Protein AF-A0AAN0IRS8-F1 (afdb_monomer)

InterPro domains:
  IPR009448 UDP-glucose:Glycoprotein Glucosyltransferase [PTHR11226] (1-74)
  IPR040497 Glucosyltransferase 24, catalytic domain [PF18404] (1-65)

Sequence (90 aa):
MIHNVPIKSLPQDWLWCETWCSMETKSTAKTIDLCNNPMTKEPKLTSAVRIIDEWVDYDNEIKRLQKETMTETSLPTSPSSTHTPSHQEL

Mean predicted aligned error: 11.06 Å

pLDDT: mean 84.96, std 20.89, range [34.69, 98.56]

Organism: Amphimedon queenslandica (NCBI:txid400682)

Solvent-accessible surface area (backbone atoms only — not comparable to full-atom values): 6162 Å² total; per-residue (Å²): 135,86,76,92,68,92,80,83,85,72,66,68,46,58,59,34,32,80,84,84,41,62,76,80,57,56,85,63,37,75,35,76,49,90,66,84,49,94,90,53,87,78,53,66,72,61,50,40,58,74,74,34,86,64,45,59,59,54,54,50,51,52,54,51,54,52,51,54,57,57,52,65,76,66,63,80,90,75,83,87,80,91,76,87,76,89,78,81,85,135

Nearest PDB structures (foldseek):
  5h18-assembly1_A  TM=9.759E-01  e=1.924E-06  Thermomyces dupontii
  6trt-assembly1_A  TM=9.907E-01  e=5.328E-06  Thermochaetoides thermophila DSM 1495
  5n2j-assembly1_A  TM=9.905E-01  e=6.532E-06  Thermochaetoides thermophila DSM 1495
  5nv4-assembly1_A  TM=9.880E-01  e=6.532E-06  Thermochaetoides thermophila DSM 1495
  6trf-assembly1_A  TM=9.860E-01  e=1.378E-05  Thermochaetoides thermophila DSM 1495

Radius of gyration: 27.2 Å; Cα contacts (8 Å, |Δi|>4): 42; chains: 1; bounding box: 58×34×82 Å

Structure (mmCIF, N/CA/C/O backbone):
data_AF-A0AAN0IRS8-F1
#
_entry.id   AF-A0AAN0IRS8-F1
#
loop_
_atom_site.group_PDB
_atom_site.id
_atom_site.type_symbol
_atom_site.label_atom_id
_atom_site.label_alt_id
_atom_site.label_comp_id
_atom_site.label_asym_id
_atom_site.label_entity_id
_atom_site.label_seq_id
_atom_site.pdbx_PDB_ins_code
_atom_site.Cartn_x
_atom_site.Cartn_y
_atom_site.Cartn_z
_atom_site.occupancy
_atom_site.B_iso_or_equiv
_atom_site.auth_seq_id
_atom_site.auth_comp_id
_atom_site.auth_asym_id
_atom_site.auth_atom_id
_atom_site.pdbx_PDB_model_num
ATOM 1 N N . MET A 1 1 ? 29.571 -19.006 2.285 1.00 61.84 1 MET A N 1
ATOM 2 C CA . MET A 1 1 ? 29.046 -20.069 1.403 1.00 61.84 1 MET A CA 1
ATOM 3 C C . MET A 1 1 ? 27.657 -19.653 0.966 1.00 61.84 1 MET A C 1
ATOM 5 O O . MET A 1 1 ? 26.788 -19.514 1.817 1.00 61.84 1 MET A O 1
ATOM 9 N N . ILE A 1 2 ? 27.474 -19.348 -0.317 1.00 70.81 2 ILE A N 1
ATOM 10 C CA . ILE A 1 2 ? 26.140 -19.101 -0.872 1.00 70.81 2 ILE A CA 1
ATOM 11 C C . ILE A 1 2 ? 25.513 -20.476 -1.087 1.00 70.81 2 ILE A C 1
ATOM 13 O O . ILE A 1 2 ? 26.076 -21.305 -1.793 1.00 70.81 2 ILE A O 1
ATOM 17 N N . HIS A 1 3 ? 24.401 -20.742 -0.409 1.00 77.81 3 HIS A N 1
ATOM 18 C CA . HIS A 1 3 ? 23.617 -21.947 -0.644 1.00 77.81 3 HIS A CA 1
ATOM 19 C C . HIS A 1 3 ? 22.842 -21.744 -1.951 1.00 77.81 3 HIS A C 1
ATOM 21 O O . HIS A 1 3 ? 22.073 -20.790 -2.063 1.00 77.81 3 HIS A O 1
ATOM 27 N N . ASN A 1 4 ? 23.046 -22.615 -2.943 1.00 82.31 4 ASN A N 1
ATOM 28 C CA . ASN A 1 4 ? 22.334 -22.576 -4.224 1.00 82.31 4 ASN A CA 1
ATOM 29 C C . ASN A 1 4 ? 20.895 -23.093 -4.064 1.00 82.31 4 ASN A C 1
ATOM 31 O O . ASN A 1 4 ? 20.549 -24.173 -4.539 1.00 82.31 4 ASN A O 1
ATOM 35 N N . VAL A 1 5 ? 20.058 -22.316 -3.379 1.00 89.12 5 VAL A N 1
ATOM 36 C CA . VAL A 1 5 ? 18.612 -22.546 -3.320 1.00 89.12 5 VAL A CA 1
ATOM 37 C C . VAL A 1 5 ? 17.978 -21.883 -4.548 1.00 89.12 5 VAL A C 1
ATOM 39 O O . VAL A 1 5 ? 18.170 -20.681 -4.740 1.00 89.12 5 VAL A O 1
ATOM 42 N N . PRO A 1 6 ? 17.247 -22.620 -5.405 1.00 93.12 6 PRO A N 1
ATOM 43 C CA . PRO A 1 6 ? 16.559 -22.021 -6.544 1.00 93.12 6 PRO A CA 1
ATOM 44 C C . PRO A 1 6 ? 15.525 -20.980 -6.095 1.00 93.12 6 PRO A C 1
ATOM 46 O O . PRO A 1 6 ? 14.703 -21.260 -5.226 1.00 93.12 6 PRO A O 1
ATOM 49 N N . ILE A 1 7 ? 15.526 -19.807 -6.732 1.00 93.69 7 ILE A N 1
ATOM 50 C CA . ILE A 1 7 ? 14.541 -18.740 -6.505 1.00 93.69 7 ILE A CA 1
ATOM 51 C C . ILE A 1 7 ? 13.755 -18.528 -7.798 1.00 93.69 7 ILE A C 1
ATOM 53 O O . ILE A 1 7 ? 14.334 -18.419 -8.879 1.00 93.69 7 ILE A O 1
ATOM 57 N N . LYS A 1 8 ? 12.425 -18.486 -7.696 1.00 95.12 8 LYS A N 1
ATOM 58 C CA . LYS A 1 8 ? 11.539 -18.154 -8.815 1.00 95.12 8 LYS A CA 1
ATOM 59 C C . LYS A 1 8 ? 11.111 -16.697 -8.707 1.00 95.12 8 LYS A C 1
ATOM 61 O O . LYS A 1 8 ? 10.505 -16.309 -7.714 1.00 95.12 8 LYS A O 1
ATOM 66 N N . SER A 1 9 ? 11.417 -15.911 -9.733 1.00 96.81 9 SER A N 1
ATOM 67 C CA . SER A 1 9 ? 10.960 -14.527 -9.836 1.00 96.81 9 SER A CA 1
ATOM 68 C C . SER A 1 9 ? 9.483 -14.490 -10.213 1.00 96.81 9 SER A C 1
ATOM 70 O O . SER A 1 9 ? 9.076 -15.111 -11.197 1.00 96.81 9 SER A O 1
ATOM 72 N N . LEU A 1 10 ? 8.688 -13.762 -9.434 1.00 97.62 10 LEU A N 1
ATOM 73 C CA . LEU A 1 10 ? 7.311 -13.438 -9.790 1.00 97.62 10 LEU A CA 1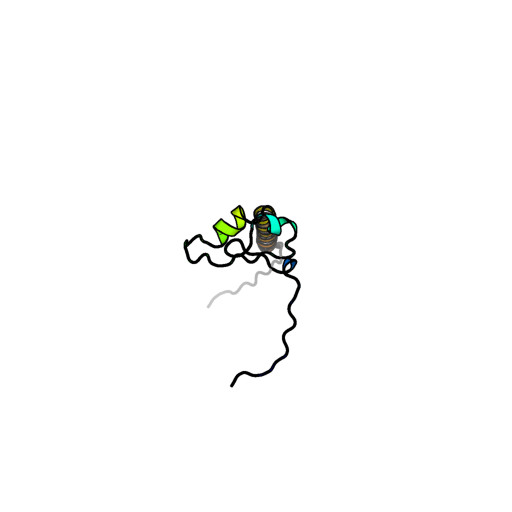
ATOM 74 C C . LEU A 1 10 ? 7.280 -12.247 -10.766 1.00 97.62 10 LEU A C 1
ATOM 76 O O . LEU A 1 10 ? 8.240 -11.473 -10.807 1.00 97.62 10 LEU A O 1
ATOM 80 N N . PRO A 1 11 ? 6.200 -12.084 -11.555 1.00 97.81 11 PRO A N 1
ATOM 81 C CA . PRO A 1 11 ? 5.984 -10.876 -12.348 1.00 97.81 11 PRO A CA 1
ATOM 82 C C . PRO A 1 11 ? 6.005 -9.604 -11.487 1.00 97.81 11 PRO A C 1
ATOM 84 O O . PRO A 1 11 ? 5.634 -9.637 -10.315 1.00 97.81 11 PRO A O 1
ATOM 87 N N . GLN A 1 12 ? 6.404 -8.476 -12.078 1.00 95.19 12 GLN A N 1
ATOM 88 C CA . GLN A 1 12 ? 6.591 -7.210 -11.353 1.00 95.19 12 GLN A CA 1
ATOM 89 C C . GLN A 1 12 ? 5.311 -6.693 -10.674 1.00 95.19 12 GLN A C 1
ATOM 91 O O . GLN A 1 12 ? 5.392 -6.046 -9.636 1.00 95.19 12 GLN A O 1
ATOM 96 N N . ASP A 1 13 ? 4.136 -7.007 -11.223 1.00 97.50 13 ASP A N 1
ATOM 97 C CA . ASP A 1 13 ? 2.835 -6.593 -10.681 1.00 97.50 13 ASP A CA 1
ATOM 98 C C . ASP A 1 13 ? 2.524 -7.183 -9.292 1.00 97.50 13 ASP A C 1
ATOM 100 O O . ASP A 1 13 ? 1.612 -6.722 -8.610 1.00 97.50 13 ASP A O 1
ATOM 104 N N . TRP A 1 14 ? 3.291 -8.178 -8.839 1.00 98.31 14 TRP A N 1
ATOM 105 C CA . TRP A 1 14 ? 3.126 -8.774 -7.517 1.00 98.31 14 TRP A CA 1
ATOM 106 C C . TRP A 1 14 ? 3.606 -7.889 -6.374 1.00 98.31 14 TRP A C 1
ATOM 108 O O . TRP A 1 14 ? 3.127 -8.085 -5.261 1.00 98.31 14 TRP A O 1
ATOM 118 N N . LEU A 1 15 ? 4.517 -6.944 -6.618 1.00 98.31 15 LEU A N 1
ATOM 119 C CA . LEU A 1 15 ? 5.077 -6.084 -5.579 1.00 98.31 15 LEU A CA 1
ATOM 120 C C . LEU A 1 15 ? 5.291 -4.668 -6.110 1.00 98.31 15 LEU A C 1
ATOM 122 O O . LEU A 1 15 ? 6.102 -4.446 -7.012 1.00 98.31 15 LEU A O 1
ATOM 126 N N . TRP A 1 16 ? 4.597 -3.711 -5.503 1.00 98.56 16 TRP A N 1
ATOM 127 C CA . TRP A 1 16 ? 4.760 -2.288 -5.774 1.00 98.56 16 TRP A CA 1
ATOM 128 C C . TRP A 1 16 ? 5.212 -1.548 -4.518 1.00 98.56 16 TRP A C 1
ATOM 130 O O . TRP A 1 16 ? 4.751 -1.851 -3.418 1.00 98.56 16 TRP A O 1
ATOM 140 N N . CYS A 1 17 ? 6.090 -0.558 -4.664 1.00 98.06 17 CYS A N 1
ATOM 141 C CA . CYS A 1 17 ? 6.445 0.341 -3.573 1.00 98.06 17 CYS A CA 1
ATOM 142 C C . CYS A 1 17 ? 6.801 1.742 -4.092 1.00 98.06 17 CYS A C 1
ATOM 144 O O . CYS A 1 17 ? 7.480 1.890 -5.107 1.00 98.06 17 CYS A O 1
ATOM 146 N N . GLU A 1 18 ? 6.359 2.785 -3.387 1.00 97.56 18 GLU A N 1
ATOM 147 C CA . GLU A 1 18 ? 6.402 4.172 -3.886 1.00 97.56 18 GLU A CA 1
ATOM 148 C C . GLU A 1 18 ? 7.820 4.688 -4.168 1.00 97.56 18 GLU A C 1
ATOM 150 O O . GLU A 1 18 ? 8.023 5.533 -5.033 1.00 97.56 18 GLU A O 1
ATOM 155 N N . THR A 1 19 ? 8.823 4.185 -3.446 1.00 96.81 19 THR A N 1
ATOM 156 C CA . THR A 1 19 ? 10.205 4.667 -3.600 1.00 96.81 19 THR A CA 1
ATOM 157 C C . THR A 1 19 ? 10.854 4.186 -4.899 1.00 96.81 19 THR A C 1
ATOM 159 O O . THR A 1 19 ? 11.705 4.884 -5.445 1.00 96.81 19 THR A O 1
ATOM 162 N N . TRP A 1 20 ? 10.481 2.999 -5.388 1.00 97.00 20 TRP A N 1
ATOM 163 C CA . TRP A 1 20 ? 11.179 2.338 -6.499 1.00 97.00 20 TRP A CA 1
ATOM 164 C C . TRP A 1 20 ? 10.292 2.066 -7.714 1.00 97.00 20 TRP A C 1
ATOM 166 O O . TRP A 1 20 ? 10.814 1.819 -8.800 1.00 97.00 20 TRP A O 1
ATOM 176 N N . CYS A 1 21 ? 8.971 2.114 -7.555 1.00 97.31 21 CYS A N 1
ATOM 177 C CA . CYS A 1 21 ? 8.01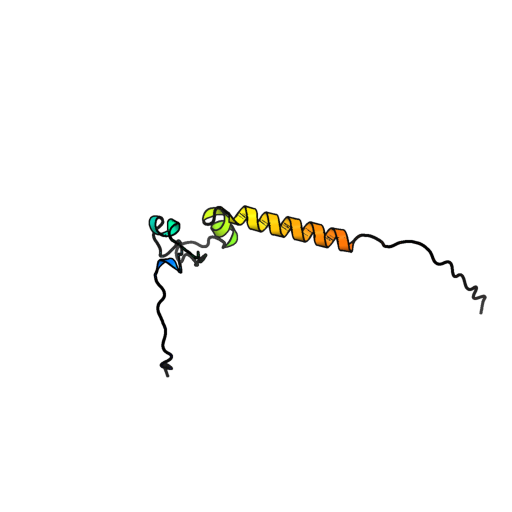3 1.906 -8.629 1.00 97.31 21 CYS A CA 1
ATOM 178 C C . CYS A 1 21 ? 7.375 3.232 -9.047 1.00 97.31 21 CYS A C 1
ATOM 180 O O . CYS A 1 21 ? 7.134 4.117 -8.230 1.00 97.31 21 CYS A O 1
ATOM 182 N N . SER A 1 22 ? 7.060 3.360 -10.334 1.00 96.94 22 SER A N 1
ATOM 183 C CA . SER A 1 22 ? 6.362 4.537 -10.841 1.00 96.94 22 SER A CA 1
ATOM 184 C C . SER A 1 22 ? 4.879 4.509 -10.449 1.00 96.94 22 SER A C 1
ATOM 186 O O . SER A 1 22 ? 4.288 3.435 -10.268 1.00 96.94 22 SER A O 1
ATOM 188 N N . MET A 1 23 ? 4.248 5.679 -10.339 1.00 96.25 23 MET A N 1
ATOM 189 C CA . MET A 1 23 ? 2.842 5.779 -9.924 1.00 96.25 23 MET A CA 1
ATOM 190 C C . MET A 1 23 ? 1.880 5.141 -10.932 1.00 96.25 23 MET A C 1
ATOM 192 O O . MET A 1 23 ? 0.847 4.608 -10.538 1.00 96.25 23 MET A O 1
ATOM 196 N N . GLU A 1 24 ? 2.233 5.117 -12.217 1.00 97.25 24 GLU A N 1
ATOM 197 C CA . GLU A 1 24 ? 1.425 4.497 -13.273 1.00 97.25 24 GLU A CA 1
ATOM 198 C C . GLU A 1 24 ? 1.234 2.992 -13.022 1.00 97.25 24 GLU A C 1
ATOM 200 O O . GLU A 1 24 ? 0.150 2.447 -13.245 1.00 97.25 24 GLU A O 1
ATOM 205 N N . THR A 1 25 ? 2.262 2.325 -12.483 1.00 97.50 25 THR A N 1
ATOM 206 C CA . THR A 1 25 ? 2.237 0.878 -12.201 1.00 97.50 25 THR A CA 1
ATOM 207 C C . THR A 1 25 ? 1.408 0.499 -10.971 1.00 97.50 25 THR A C 1
ATOM 209 O O . THR A 1 25 ? 1.018 -0.665 -10.845 1.00 97.50 25 THR A O 1
ATOM 212 N N . LYS A 1 26 ? 1.061 1.468 -10.107 1.00 97.62 26 LYS A N 1
ATOM 213 C CA . LYS A 1 26 ? 0.255 1.246 -8.892 1.00 97.62 26 LYS A CA 1
ATOM 214 C C . LYS A 1 26 ? -1.111 0.642 -9.221 1.00 97.62 26 LYS A C 1
ATOM 216 O O . LYS A 1 26 ? -1.575 -0.243 -8.517 1.00 97.62 26 LYS A O 1
ATOM 221 N N . SER A 1 27 ? -1.724 1.075 -10.326 1.00 96.69 27 SER A N 1
ATOM 222 C CA . SER A 1 27 ? -3.046 0.598 -10.769 1.00 96.69 27 SER A CA 1
ATOM 223 C C . SER A 1 27 ? -3.099 -0.906 -11.068 1.00 96.69 27 SER A C 1
ATOM 225 O O . SER A 1 27 ? -4.156 -1.520 -10.965 1.00 96.69 27 SER A O 1
ATOM 227 N N . THR A 1 28 ? -1.959 -1.502 -11.424 1.00 97.81 28 THR A N 1
ATOM 228 C CA . THR A 1 28 ? -1.829 -2.937 -11.721 1.00 97.81 28 THR A CA 1
ATOM 229 C C . THR A 1 28 ? -1.253 -3.742 -10.559 1.00 97.81 28 THR A C 1
ATOM 231 O O . THR A 1 28 ? -1.123 -4.960 -10.666 1.00 97.81 28 THR A O 1
ATOM 234 N N . ALA A 1 29 ? -0.875 -3.078 -9.464 1.00 98.00 29 ALA A N 1
ATOM 235 C CA . ALA A 1 29 ? -0.232 -3.720 -8.333 1.00 98.00 29 ALA A CA 1
ATOM 236 C C . ALA A 1 29 ? -1.202 -4.660 -7.607 1.00 98.00 29 ALA A C 1
ATOM 238 O O . ALA A 1 29 ? -2.321 -4.288 -7.265 1.00 98.00 29 ALA A O 1
ATOM 239 N N . LYS A 1 30 ? -0.740 -5.878 -7.325 1.00 98.00 30 LYS A N 1
ATOM 240 C CA . LYS A 1 30 ? -1.468 -6.865 -6.515 1.00 98.00 30 LYS A CA 1
ATOM 241 C C . LYS A 1 30 ? -1.204 -6.686 -5.028 1.00 98.00 30 LYS A C 1
ATOM 243 O O . LYS A 1 30 ? -2.059 -7.010 -4.212 1.00 98.00 30 LYS A O 1
ATOM 248 N N . THR A 1 31 ? -0.010 -6.209 -4.679 1.00 98.12 31 THR A N 1
ATOM 249 C CA . THR A 1 31 ? 0.365 -5.880 -3.304 1.00 98.12 31 THR A CA 1
ATOM 250 C C . THR A 1 31 ? 1.214 -4.616 -3.279 1.00 98.12 31 THR A C 1
ATOM 252 O O . THR A 1 31 ? 1.951 -4.326 -4.227 1.00 98.12 31 THR A O 1
ATOM 255 N N . ILE A 1 32 ? 1.098 -3.867 -2.185 1.00 98.44 32 ILE A N 1
ATOM 256 C CA . ILE A 1 32 ? 1.843 -2.635 -1.943 1.00 98.44 32 ILE A CA 1
ATOM 257 C C . ILE A 1 32 ? 2.685 -2.835 -0.684 1.00 98.44 32 ILE A C 1
ATOM 259 O O . ILE A 1 32 ? 2.141 -3.067 0.395 1.00 98.44 32 ILE A O 1
ATOM 263 N N . ASP A 1 33 ? 4.005 -2.725 -0.816 1.00 98.12 33 ASP A N 1
ATOM 264 C CA . ASP A 1 33 ? 4.908 -2.615 0.326 1.00 98.12 33 ASP A CA 1
ATOM 265 C C . ASP A 1 33 ? 5.133 -1.140 0.667 1.00 98.12 33 ASP A C 1
ATOM 267 O O . ASP A 1 33 ? 5.523 -0.327 -0.177 1.00 98.12 33 ASP A O 1
ATOM 271 N N . LEU A 1 34 ? 4.930 -0.797 1.939 1.00 97.88 34 LEU A N 1
ATOM 272 C CA . LEU A 1 34 ? 5.263 0.518 2.483 1.00 97.88 34 LEU A CA 1
ATOM 273 C C . LEU A 1 34 ? 6.762 0.571 2.789 1.00 97.88 34 LEU A C 1
ATOM 275 O O . LEU A 1 34 ? 7.181 0.639 3.953 1.00 97.88 34 LEU A O 1
ATOM 279 N N . CYS A 1 35 ? 7.571 0.497 1.733 1.00 97.00 35 CYS A N 1
ATOM 280 C CA . CYS A 1 35 ? 9.023 0.484 1.822 1.00 97.00 35 CYS A CA 1
ATOM 281 C C . CYS A 1 35 ? 9.557 1.769 2.475 1.00 97.00 35 CYS A C 1
ATOM 283 O O . CYS A 1 35 ? 8.936 2.831 2.436 1.00 97.00 35 CYS A O 1
ATOM 285 N N . ASN A 1 36 ? 10.742 1.689 3.077 1.00 95.81 36 ASN A N 1
ATOM 286 C CA . ASN A 1 36 ? 11.373 2.870 3.659 1.00 95.81 36 ASN A CA 1
ATOM 287 C C . ASN A 1 36 ? 11.922 3.774 2.548 1.00 95.81 36 ASN A C 1
ATOM 289 O O . ASN A 1 36 ? 12.597 3.294 1.637 1.00 95.81 36 ASN A O 1
ATOM 293 N N . ASN A 1 37 ? 11.692 5.080 2.666 1.00 94.25 37 ASN A N 1
ATOM 294 C CA . ASN A 1 37 ? 12.278 6.069 1.773 1.00 94.25 37 ASN A CA 1
ATOM 295 C C . ASN A 1 37 ? 13.679 6.460 2.298 1.00 94.25 37 ASN A C 1
ATOM 297 O O . ASN A 1 37 ? 13.796 6.880 3.446 1.00 94.25 37 ASN A O 1
ATOM 301 N N . PRO A 1 38 ? 14.767 6.331 1.517 1.00 94.94 38 PRO A N 1
ATOM 302 C CA . PRO A 1 38 ? 16.101 6.738 1.965 1.00 94.94 38 PRO A CA 1
ATOM 303 C C . PRO A 1 38 ? 16.269 8.266 2.060 1.00 94.94 38 PRO A C 1
ATOM 305 O O . PRO A 1 38 ? 17.168 8.737 2.753 1.00 94.94 38 PRO A O 1
ATOM 308 N N . MET A 1 39 ? 15.414 9.040 1.385 1.00 95.00 39 MET A N 1
ATOM 309 C CA . MET A 1 39 ? 15.463 10.505 1.338 1.00 95.00 39 MET A CA 1
ATOM 310 C C . MET A 1 39 ? 14.603 11.169 2.419 1.00 95.00 39 MET A C 1
ATOM 312 O O . MET A 1 39 ? 14.844 12.325 2.765 1.00 95.00 39 MET A O 1
ATOM 316 N N . THR A 1 40 ? 13.595 10.472 2.953 1.00 93.75 40 THR A N 1
ATOM 317 C CA . THR A 1 40 ? 12.642 11.024 3.929 1.00 93.75 40 THR A CA 1
ATOM 318 C C . THR A 1 40 ? 12.407 10.065 5.094 1.00 93.75 40 THR A C 1
ATOM 320 O O . THR A 1 40 ? 12.568 8.858 4.976 1.00 93.75 40 THR A O 1
ATOM 323 N N . LYS A 1 41 ? 12.012 10.598 6.254 1.00 94.38 41 LYS A N 1
ATOM 324 C CA . LYS A 1 41 ? 11.663 9.798 7.443 1.00 94.38 41 LYS A CA 1
ATOM 325 C C . LYS A 1 41 ? 10.160 9.816 7.716 1.00 94.38 41 LYS A C 1
ATOM 327 O O . LYS A 1 41 ? 9.744 9.968 8.861 1.00 94.38 41 LYS A O 1
ATOM 332 N N . GLU A 1 42 ? 9.351 9.725 6.663 1.00 96.12 42 GLU A N 1
ATOM 333 C CA . GLU A 1 42 ? 7.898 9.639 6.817 1.00 96.12 42 GLU A CA 1
ATOM 334 C C . GLU A 1 42 ? 7.531 8.371 7.618 1.00 96.12 42 GLU A C 1
ATOM 336 O O . GLU A 1 42 ? 7.983 7.274 7.272 1.00 96.12 42 GLU A O 1
ATOM 341 N N . PRO A 1 43 ? 6.744 8.484 8.704 1.00 96.94 43 PRO A N 1
ATOM 342 C CA . PRO A 1 43 ? 6.267 7.319 9.440 1.00 96.94 43 PRO A CA 1
ATOM 343 C C . PRO A 1 43 ? 5.353 6.440 8.578 1.00 96.94 43 PRO A C 1
ATOM 345 O O . PRO A 1 43 ? 4.508 6.947 7.843 1.00 96.94 43 PRO A O 1
ATOM 348 N N . LYS A 1 44 ? 5.440 5.113 8.746 1.00 96.81 44 LYS A N 1
ATOM 349 C CA . LYS A 1 44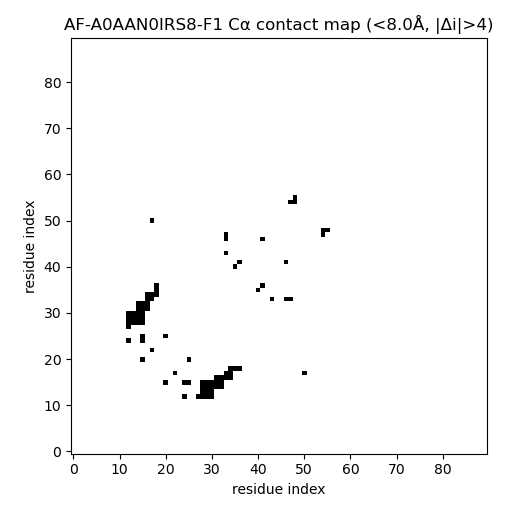 ? 4.641 4.146 7.966 1.00 96.81 44 LYS A CA 1
ATOM 350 C C . LYS A 1 44 ? 3.128 4.367 8.057 1.00 96.81 44 LYS A C 1
ATOM 352 O O . LYS A 1 44 ? 2.431 4.128 7.086 1.00 96.81 44 LYS A O 1
ATOM 357 N N . LEU A 1 45 ? 2.613 4.821 9.203 1.00 97.06 45 LEU A N 1
ATOM 358 C CA .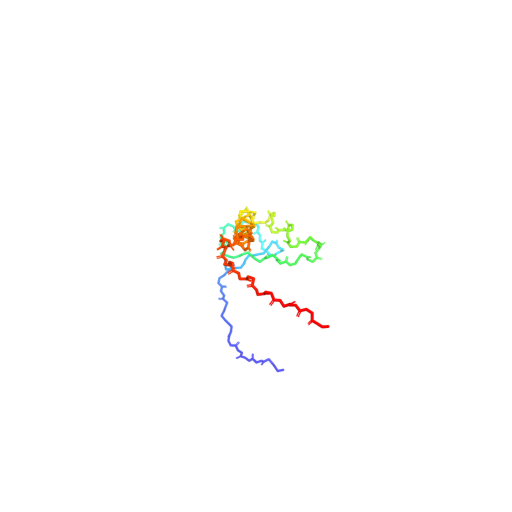 LEU A 1 45 ? 1.179 5.103 9.356 1.00 97.06 45 LEU A CA 1
ATOM 359 C C . LEU A 1 45 ? 0.735 6.292 8.497 1.00 97.06 45 LEU A C 1
ATOM 361 O O . LEU A 1 45 ? -0.342 6.266 7.915 1.00 97.06 45 LEU A O 1
ATOM 365 N N . THR A 1 46 ? 1.579 7.319 8.387 1.00 97.25 46 THR A N 1
ATOM 366 C CA . THR A 1 46 ? 1.305 8.489 7.547 1.00 97.25 46 THR A CA 1
ATOM 367 C C . THR A 1 46 ? 1.327 8.108 6.071 1.00 97.25 46 THR A C 1
ATOM 369 O O . THR A 1 46 ? 0.409 8.468 5.336 1.00 97.25 46 THR A O 1
ATOM 372 N N . SER A 1 47 ? 2.320 7.319 5.652 1.00 97.19 47 SER A N 1
ATOM 373 C CA . SER A 1 47 ? 2.396 6.853 4.269 1.00 97.19 47 SER A CA 1
ATOM 374 C C . SER A 1 47 ? 1.268 5.880 3.923 1.00 97.19 47 SER A C 1
ATOM 376 O O . SER A 1 47 ? 0.733 5.966 2.826 1.00 97.19 47 SER A O 1
ATOM 378 N N . ALA A 1 48 ? 0.836 5.018 4.848 1.00 98.00 48 ALA A N 1
ATOM 379 C CA . ALA A 1 48 ? -0.283 4.102 4.628 1.00 98.00 48 ALA A CA 1
ATOM 380 C C . ALA A 1 48 ? -1.575 4.842 4.251 1.00 98.00 48 ALA A C 1
ATOM 382 O O . ALA A 1 48 ? -2.165 4.542 3.220 1.00 98.00 48 ALA A O 1
ATOM 383 N N . VAL A 1 49 ? -1.948 5.861 5.035 1.00 97.81 49 VAL A N 1
ATOM 384 C CA . VAL A 1 49 ? -3.138 6.697 4.789 1.00 97.81 49 VAL A CA 1
ATOM 385 C C . VAL A 1 49 ? -3.054 7.436 3.450 1.00 97.81 49 VAL A C 1
ATOM 387 O O . VAL A 1 49 ? -4.064 7.641 2.789 1.00 97.81 49 VAL A O 1
ATOM 390 N N . ARG A 1 50 ? -1.855 7.871 3.053 1.00 97.44 50 ARG A N 1
ATOM 391 C CA . ARG A 1 50 ? -1.632 8.648 1.826 1.00 97.44 50 ARG A CA 1
ATOM 392 C C . ARG A 1 50 ? -1.546 7.778 0.567 1.00 97.44 50 ARG A C 1
ATOM 394 O O . ARG A 1 50 ? -1.931 8.227 -0.507 1.00 97.44 50 ARG A O 1
ATOM 401 N N . ILE A 1 51 ? -0.958 6.587 0.679 1.00 97.38 51 ILE A N 1
ATOM 402 C CA . ILE A 1 51 ? -0.657 5.698 -0.450 1.00 97.38 51 ILE A CA 1
ATOM 403 C C . ILE A 1 51 ? -1.815 4.737 -0.720 1.00 97.38 51 ILE A C 1
ATOM 405 O O . ILE A 1 51 ? -2.013 4.371 -1.873 1.00 97.38 51 ILE A O 1
ATOM 409 N N . ILE A 1 52 ? -2.554 4.294 0.294 1.00 97.94 52 ILE A N 1
ATOM 410 C CA . ILE A 1 52 ? -3.562 3.236 0.162 1.00 97.94 52 ILE A CA 1
ATOM 411 C C . ILE A 1 52 ? -4.925 3.832 0.517 1.00 97.94 52 ILE A C 1
ATOM 413 O O . ILE A 1 52 ? -5.188 4.125 1.683 1.00 97.94 52 ILE A O 1
ATOM 417 N N . ASP A 1 53 ? -5.776 4.009 -0.493 1.00 96.62 53 ASP A N 1
ATOM 418 C CA . ASP A 1 53 ? -7.039 4.744 -0.368 1.00 96.62 53 ASP A CA 1
ATOM 419 C C . ASP A 1 53 ? -7.991 4.051 0.625 1.00 96.62 53 ASP A C 1
ATOM 421 O O . ASP A 1 53 ? -8.646 4.706 1.432 1.00 96.62 53 ASP A O 1
ATOM 425 N N . GLU A 1 54 ? -8.002 2.716 0.630 1.00 97.81 54 GLU A N 1
ATOM 426 C CA . GLU A 1 54 ? -8.854 1.886 1.485 1.00 97.81 54 GLU A CA 1
ATOM 427 C C . GLU A 1 54 ? -8.308 1.662 2.910 1.00 97.81 54 GLU A C 1
ATOM 429 O O . GLU A 1 54 ? -8.957 1.020 3.739 1.00 97.81 54 GLU A O 1
ATOM 434 N N . TRP A 1 55 ? -7.113 2.172 3.238 1.00 98.44 55 TRP A N 1
ATOM 435 C CA . TRP A 1 55 ? -6.463 1.883 4.524 1.00 98.44 55 TRP A CA 1
ATOM 436 C C . TRP A 1 55 ? -7.282 2.371 5.722 1.00 98.44 55 TRP A C 1
ATOM 438 O O . TRP A 1 55 ? -7.395 1.676 6.733 1.00 98.44 55 TRP A O 1
ATOM 448 N N . VAL A 1 56 ? -7.868 3.564 5.600 1.00 98.12 56 VAL A N 1
ATOM 449 C CA . VAL A 1 56 ? -8.671 4.185 6.662 1.00 98.12 56 VAL A CA 1
ATOM 450 C C . VAL A 1 56 ? -9.925 3.361 6.953 1.00 98.12 56 VAL A C 1
ATOM 452 O O . VAL A 1 5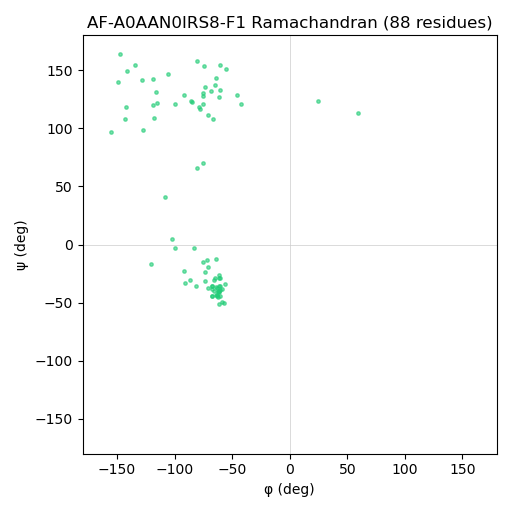6 ? -10.310 3.229 8.115 1.00 98.12 56 VAL A O 1
ATOM 455 N N . ASP A 1 57 ? -10.532 2.767 5.928 1.00 98.50 57 ASP A N 1
ATOM 456 C CA . ASP A 1 57 ? -11.730 1.943 6.083 1.00 98.50 57 ASP A CA 1
ATOM 457 C C . ASP A 1 57 ? -11.412 0.657 6.847 1.00 98.50 57 ASP A C 1
ATOM 459 O O . ASP A 1 57 ? -12.118 0.308 7.795 1.00 98.50 57 ASP A O 1
ATOM 463 N N . TYR 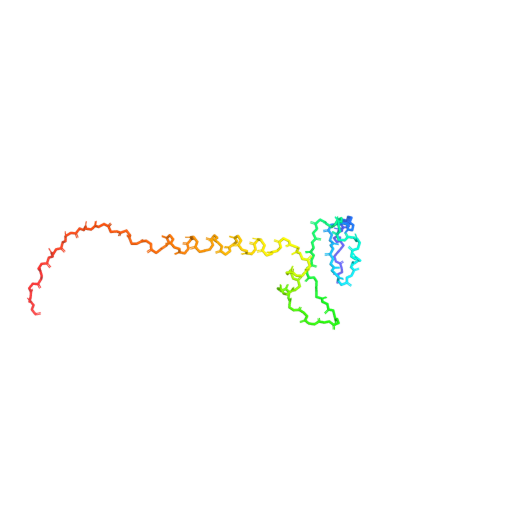A 1 58 ? -10.302 -0.004 6.508 1.00 98.44 58 TYR A N 1
ATOM 464 C CA . TYR A 1 58 ? -9.848 -1.189 7.237 1.00 98.44 58 TYR A CA 1
ATOM 465 C C . TYR A 1 58 ? -9.484 -0.875 8.691 1.00 98.44 58 TYR A C 1
ATOM 467 O O . TYR A 1 58 ? -9.881 -1.610 9.595 1.00 98.44 58 TYR A O 1
ATOM 475 N N . ASP A 1 59 ? -8.771 0.222 8.944 1.00 98.31 59 ASP A N 1
ATOM 476 C CA . ASP A 1 59 ? -8.424 0.647 10.304 1.00 98.31 59 ASP A CA 1
ATOM 477 C C . ASP A 1 59 ? -9.681 0.962 11.141 1.00 98.31 59 ASP A C 1
ATOM 479 O O . ASP A 1 59 ? -9.792 0.553 12.300 1.00 98.31 59 ASP A O 1
ATOM 483 N N . ASN A 1 60 ? -10.680 1.617 10.543 1.00 98.38 60 ASN A N 1
ATOM 484 C CA . ASN A 1 60 ? -11.960 1.893 11.195 1.00 98.38 60 ASN A CA 1
ATOM 485 C C . ASN A 1 60 ? -12.757 0.621 11.500 1.00 98.38 60 ASN A C 1
ATOM 487 O O . ASN A 1 60 ? -13.336 0.513 12.584 1.00 98.38 60 ASN A O 1
ATOM 491 N N . GLU A 1 61 ? -12.765 -0.348 10.586 1.00 98.50 61 GLU A N 1
ATOM 492 C CA . GLU A 1 61 ? -13.445 -1.625 10.797 1.00 98.50 61 GLU A CA 1
ATOM 493 C C . GLU A 1 61 ? -12.831 -2.396 11.972 1.00 98.50 61 GLU A C 1
ATOM 495 O O . GLU A 1 61 ? -13.546 -2.861 12.862 1.00 98.50 61 GLU A O 1
ATOM 500 N N . ILE A 1 62 ? -11.498 -2.448 12.061 1.00 98.06 62 ILE A N 1
ATOM 5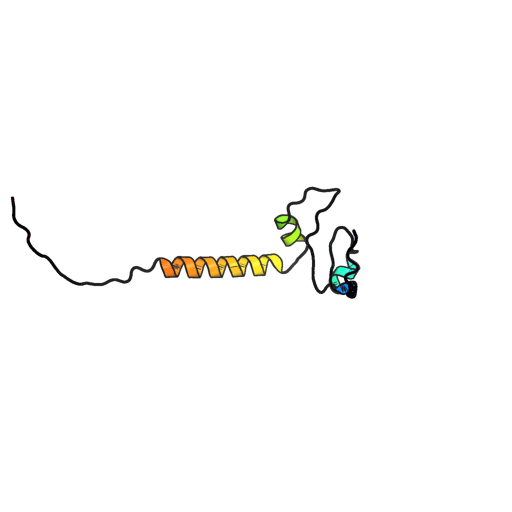01 C CA . ILE A 1 62 ? -10.817 -3.076 13.200 1.00 98.06 62 ILE A CA 1
ATOM 502 C C . ILE A 1 62 ? -11.128 -2.340 14.508 1.00 98.06 62 ILE A C 1
ATOM 504 O O . ILE A 1 62 ? -11.429 -2.984 15.515 1.00 98.06 62 ILE A O 1
ATOM 508 N N . LYS A 1 63 ? -11.119 -1.002 14.512 1.00 97.81 63 LYS A N 1
ATOM 509 C CA . LYS A 1 63 ? -11.478 -0.204 15.699 1.00 97.81 63 LYS A CA 1
ATOM 510 C C . LYS A 1 63 ? -12.911 -0.463 16.163 1.00 97.81 63 LYS A C 1
ATOM 512 O O . LYS A 1 63 ? -13.160 -0.535 17.369 1.00 97.81 63 LYS A O 1
ATOM 517 N N . ARG A 1 64 ? -13.854 -0.619 15.228 1.00 97.88 64 ARG A N 1
ATOM 518 C CA . ARG A 1 64 ? -15.250 -0.971 15.525 1.00 97.88 64 ARG A CA 1
ATOM 519 C C . ARG A 1 64 ? -15.332 -2.338 16.205 1.00 97.88 64 ARG A C 1
ATOM 521 O O . ARG A 1 64 ? -15.894 -2.433 17.294 1.00 97.88 64 ARG A O 1
ATOM 528 N N . LEU A 1 65 ? -14.698 -3.355 15.621 1.00 97.56 65 LEU A N 1
ATOM 529 C CA . LEU A 1 65 ? -14.678 -4.718 16.166 1.00 97.56 65 LEU A CA 1
ATOM 530 C C . LEU A 1 65 ? -14.012 -4.787 17.552 1.00 97.56 65 LEU A C 1
ATOM 532 O O . LEU A 1 65 ? -14.499 -5.470 18.456 1.00 97.56 65 LEU A O 1
ATOM 536 N N . GLN A 1 66 ? -12.921 -4.042 17.754 1.00 97.25 66 GLN A N 1
ATOM 537 C CA . GLN A 1 66 ? -12.258 -3.931 19.057 1.00 97.25 66 GLN A CA 1
ATOM 538 C C . GLN A 1 66 ? -13.192 -3.340 20.116 1.00 97.25 66 GLN A C 1
ATOM 540 O O . GLN A 1 66 ? -13.276 -3.869 21.224 1.00 97.25 66 GLN A O 1
ATOM 545 N N . LYS A 1 67 ? -13.927 -2.274 19.773 1.00 96.25 67 LYS A N 1
ATOM 546 C CA . LYS A 1 67 ? -14.897 -1.647 20.677 1.00 96.25 67 LYS A CA 1
ATOM 547 C C . LYS A 1 67 ? -16.018 -2.613 21.062 1.00 96.25 67 LYS A C 1
ATOM 549 O O . LYS A 1 67 ? -16.338 -2.702 22.244 1.00 96.25 67 LYS A O 1
ATOM 554 N N . GLU A 1 68 ? -16.574 -3.341 20.096 1.00 95.25 68 GLU A N 1
ATOM 555 C CA . GLU A 1 68 ? -17.628 -4.341 20.325 1.00 95.25 68 GLU A CA 1
ATOM 556 C C . GLU A 1 68 ? -17.150 -5.429 21.301 1.00 95.25 68 GLU A C 1
ATOM 558 O O . GLU A 1 68 ? -17.769 -5.653 22.344 1.00 95.25 68 GLU A O 1
ATOM 563 N N . THR A 1 69 ? -15.965 -5.990 2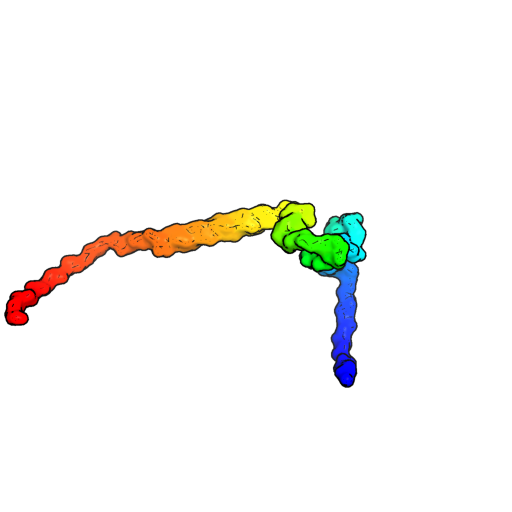1.053 1.00 93.81 69 THR A N 1
ATOM 564 C CA . THR A 1 69 ? -15.373 -7.042 21.900 1.00 93.81 69 THR A CA 1
ATOM 565 C C . THR A 1 69 ? -15.096 -6.557 23.333 1.00 93.81 69 THR A C 1
ATOM 567 O O . THR A 1 69 ? -15.333 -7.270 24.313 1.00 93.81 69 THR A O 1
ATOM 570 N N . MET A 1 70 ? -14.613 -5.319 23.484 1.00 90.19 70 MET A N 1
ATOM 571 C CA . MET A 1 70 ? -14.363 -4.713 24.798 1.00 90.19 70 MET A CA 1
ATOM 572 C C . MET A 1 70 ? -15.660 -4.460 25.577 1.00 90.19 70 MET A C 1
ATOM 574 O O . MET A 1 70 ? -15.679 -4.624 26.796 1.00 90.19 70 MET A O 1
ATOM 578 N N . THR A 1 71 ? -16.750 -4.092 24.894 1.00 78.69 71 THR A N 1
ATOM 579 C CA . THR A 1 71 ? -18.052 -3.880 25.542 1.00 78.69 71 THR A CA 1
ATOM 580 C C . THR A 1 71 ? -18.705 -5.181 26.009 1.00 78.69 71 THR A C 1
ATOM 582 O O . THR A 1 71 ? -19.247 -5.209 27.113 1.00 78.69 71 THR A O 1
ATOM 585 N N . GLU A 1 72 ? -18.584 -6.280 25.259 1.00 62.94 72 GLU A N 1
ATOM 586 C CA . GLU A 1 72 ? -19.140 -7.589 25.650 1.00 62.94 72 GLU A CA 1
ATOM 587 C C . GLU A 1 72 ? -18.469 -8.179 26.897 1.00 62.94 72 GLU A C 1
ATOM 589 O O . GLU A 1 72 ? -19.125 -8.817 27.717 1.00 62.94 72 GLU A O 1
ATOM 594 N N . THR A 1 73 ? -17.185 -7.882 27.111 1.00 59.41 73 THR A N 1
ATOM 595 C CA . THR A 1 73 ? -16.452 -8.310 28.318 1.00 59.41 73 THR A CA 1
ATOM 596 C C . THR A 1 73 ? -16.898 -7.542 29.578 1.00 59.41 73 THR A C 1
ATOM 598 O O . THR A 1 73 ? -16.595 -7.950 30.697 1.00 59.41 73 THR A O 1
ATOM 601 N N . SER A 1 74 ? -17.645 -6.440 29.423 1.00 57.44 74 SER A N 1
ATOM 602 C CA . SER A 1 74 ? -18.069 -5.559 30.523 1.00 57.44 74 SER A CA 1
ATOM 603 C C . SER A 1 74 ? -19.525 -5.727 30.982 1.00 57.44 74 SER A C 1
ATOM 605 O O . SER A 1 74 ? -19.969 -4.984 31.857 1.00 57.44 74 SER A O 1
ATOM 607 N N . LEU A 1 75 ? -20.280 -6.697 30.450 1.00 49.75 75 LEU A N 1
ATOM 608 C CA . LEU A 1 75 ? -21.628 -6.995 30.947 1.00 49.75 75 LEU A CA 1
ATOM 609 C C . LEU A 1 75 ? -21.547 -7.812 32.254 1.00 49.75 75 LEU A C 1
ATOM 611 O O . LEU A 1 75 ? -21.077 -8.953 32.233 1.00 49.75 75 LEU A O 1
ATOM 615 N N . PRO A 1 76 ? -22.027 -7.289 33.401 1.00 49.03 76 PRO A N 1
ATOM 616 C CA . PRO A 1 76 ? -22.158 -8.084 34.609 1.00 49.03 76 PRO A CA 1
ATOM 617 C C . PRO A 1 76 ? -23.302 -9.080 34.408 1.00 49.03 76 PRO A C 1
ATOM 619 O O . PRO A 1 76 ? -24.475 -8.712 34.366 1.00 49.03 76 PRO A O 1
ATOM 622 N N . THR A 1 77 ? -22.972 -10.365 34.322 1.00 40.62 77 THR A N 1
ATOM 623 C CA . THR A 1 77 ? -23.972 -11.404 34.571 1.00 40.62 77 THR A CA 1
ATOM 624 C C . THR A 1 77 ? -24.349 -11.320 36.055 1.00 40.62 77 THR A C 1
ATOM 626 O O . THR A 1 77 ? -23.551 -11.636 36.931 1.00 40.62 77 THR A O 1
ATOM 629 N N . SER A 1 78 ? -25.549 -10.836 36.358 1.00 52.47 78 SER A N 1
ATOM 630 C CA . SER A 1 78 ? -26.230 -10.972 37.657 1.00 52.47 78 SER A CA 1
ATOM 631 C C . SER A 1 78 ? -27.627 -11.531 37.366 1.00 52.47 78 SER A C 1
ATOM 633 O O . SER A 1 78 ? -28.189 -11.116 36.350 1.00 52.47 78 SER A O 1
ATOM 635 N N . PRO A 1 79 ? -28.211 -12.444 38.181 1.00 49.62 79 PRO A N 1
ATOM 636 C CA . PRO A 1 79 ? -28.389 -12.233 39.627 1.00 49.62 79 PRO A CA 1
ATOM 637 C C . PRO A 1 79 ? -28.329 -13.486 40.552 1.00 49.62 79 PRO A C 1
ATOM 639 O O . PRO A 1 79 ? -28.550 -14.613 40.136 1.00 49.62 79 PRO A O 1
ATOM 642 N N . SER A 1 80 ? -28.154 -13.217 41.854 1.00 41.09 80 SER A N 1
ATOM 643 C CA . SER A 1 80 ? -28.635 -13.974 43.034 1.00 41.09 80 SER A CA 1
ATOM 644 C C . SER A 1 80 ? -28.219 -15.444 43.258 1.00 41.09 80 SER A C 1
ATOM 646 O O . SER A 1 80 ? -28.752 -16.368 42.653 1.00 41.09 80 SER A O 1
ATOM 648 N N . SER A 1 81 ? -27.428 -15.668 44.314 1.00 34.69 81 SER A N 1
ATOM 649 C CA . SER A 1 81 ? -27.705 -16.742 45.278 1.00 34.69 81 SER A CA 1
ATOM 650 C C . SER A 1 81 ? -27.335 -16.265 46.678 1.00 34.69 81 SER A C 1
ATOM 652 O O . SER A 1 81 ? -26.166 -16.129 47.033 1.00 34.69 81 SER A O 1
ATOM 654 N N . THR A 1 82 ? -28.369 -16.013 47.468 1.00 43.06 82 THR A N 1
ATOM 655 C CA . THR A 1 82 ? -28.371 -15.955 48.926 1.00 43.06 82 THR A CA 1
ATOM 656 C C . THR A 1 82 ? -27.544 -17.103 49.501 1.00 43.06 82 THR A C 1
ATOM 658 O O . THR A 1 82 ? -27.884 -18.255 49.271 1.00 43.06 82 THR A O 1
ATOM 661 N N . HIS A 1 83 ? -26.502 -16.809 50.274 1.00 39.16 83 HIS A N 1
ATOM 662 C CA . HIS A 1 83 ? -26.043 -17.689 51.348 1.00 39.16 83 HIS A CA 1
ATOM 663 C C . HIS A 1 83 ? -25.291 -16.855 52.384 1.00 39.16 83 HIS A C 1
ATOM 665 O O . HIS A 1 83 ? -24.110 -16.553 52.250 1.00 39.16 83 HIS A O 1
ATOM 671 N N . THR A 1 84 ? -26.010 -16.477 53.436 1.00 43.75 84 THR A N 1
ATOM 672 C CA . THR A 1 84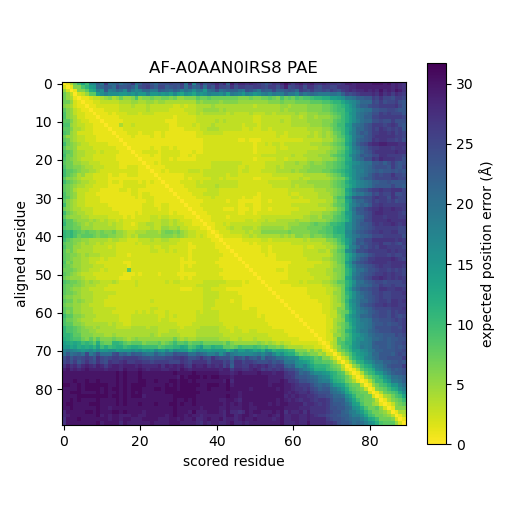 ? -25.415 -16.184 54.737 1.00 43.75 84 THR A CA 1
ATOM 673 C C . THR A 1 84 ? -25.057 -17.522 55.383 1.00 43.75 84 THR A C 1
ATOM 675 O O . THR A 1 84 ? -25.929 -18.389 55.485 1.00 43.75 84 THR A O 1
ATOM 678 N N . PRO A 1 85 ? -23.828 -17.688 55.883 1.00 43.16 85 PRO A N 1
ATOM 679 C CA . PRO A 1 85 ? -23.656 -18.388 57.142 1.00 43.16 85 PRO A CA 1
ATOM 680 C C . PRO A 1 85 ? -23.106 -17.407 58.170 1.00 43.16 85 PRO A C 1
ATOM 682 O O . PRO A 1 85 ? -22.056 -16.794 57.990 1.00 43.16 85 PRO A O 1
ATOM 685 N N . SER A 1 86 ? -23.868 -17.274 59.251 1.00 49.56 86 SER A N 1
ATOM 686 C CA . SER A 1 86 ? -23.391 -16.796 60.540 1.00 49.56 86 SER A CA 1
ATOM 687 C C . SER A 1 86 ? -22.072 -17.489 60.889 1.00 49.56 86 SER A C 1
ATOM 689 O O . SER A 1 86 ? -22.007 -18.718 60.875 1.00 49.56 86 SER A O 1
ATOM 691 N N . HIS A 1 87 ? -21.048 -16.716 61.234 1.00 39.22 87 HIS A N 1
ATOM 692 C CA . HIS A 1 87 ? -19.992 -17.204 62.107 1.00 39.22 87 HIS A CA 1
ATOM 693 C C . HIS A 1 87 ? -19.838 -16.199 63.246 1.00 39.22 87 HIS A C 1
ATOM 695 O O . HIS A 1 87 ? -19.258 -15.126 63.090 1.00 39.22 87 HIS A O 1
ATOM 701 N N . GLN A 1 88 ? -20.466 -16.549 64.369 1.00 49.28 88 GLN A N 1
ATOM 702 C CA . GLN A 1 88 ? -20.229 -15.954 65.675 1.00 49.28 88 GLN A CA 1
ATOM 703 C C . GLN A 1 88 ? -18.798 -16.254 66.143 1.00 49.28 88 GLN A C 1
ATOM 705 O O . GLN A 1 88 ? -18.307 -17.367 65.969 1.00 49.28 88 GLN A O 1
ATOM 710 N N . GLU A 1 89 ? -18.199 -15.204 66.703 1.00 39.97 89 GLU A N 1
ATOM 711 C CA . GLU A 1 89 ? -17.211 -15.111 67.788 1.00 39.97 89 GLU A CA 1
ATOM 712 C C . GLU A 1 89 ? -16.292 -16.303 68.104 1.00 39.97 89 GLU A C 1
ATOM 714 O O . GLU A 1 89 ? -16.735 -17.369 68.534 1.00 39.97 89 GLU A O 1
ATOM 719 N N . LEU A 1 90 ? -14.984 -16.016 68.062 1.00 41.84 90 LEU A N 1
ATOM 720 C CA . LEU A 1 90 ? -14.118 -15.956 69.250 1.00 41.84 90 LEU A CA 1
ATOM 721 C C . LEU A 1 90 ? -12.932 -15.015 68.996 1.00 41.84 90 LEU A C 1
ATOM 723 O O . LEU A 1 90 ? -12.385 -15.059 67.871 1.00 41.84 90 LEU A O 1
#

Foldseek 3Di:
DDDPDDDDDDPPLAEDEPQPDDPVSLVSHPDYDPDDHPVDDDDSVRCCVVVPVCSVVVVVVVVVVVVVVVVVVPDDDDDDDDDDDDDDDD

Secondary structure (DSSP, 8-state):
-------PPPPGGG-B-TTTS-HHHHTT-S-B--PPPSS----HHHHHHHH-TTHHHHHHHHHHHHHHHHHHTT----------------